Protein AF-A0A842R936-F1 (afdb_monomer_lite)

pLDDT: mean 87.61, std 12.33, range [42.16, 97.38]

Sequence (86 aa):
MAKDLQVKNYKIVMFRKPLTLKHNRFEVEIRAVNQGAALEKALSRIGSKHSIPRQLLKVQSITEIPEEKLKNPILRELALNDEIKL

Foldseek 3Di:
DDDPQFKFKKWWWKFFPPNPDPPGIDIDIDIGSDQVVRVVVVLVVCCVVPVGDPVRIDTPDIDTDDLVPDPDVVSSVLCPDPVNRD

Secondary structure (DSSP, 8-state):
-------EEEEEEEEESSTTSTT-EEEEEEEESSHHHHHHHHHHHHHHHH---GGGEEEEEEEEE-GGG-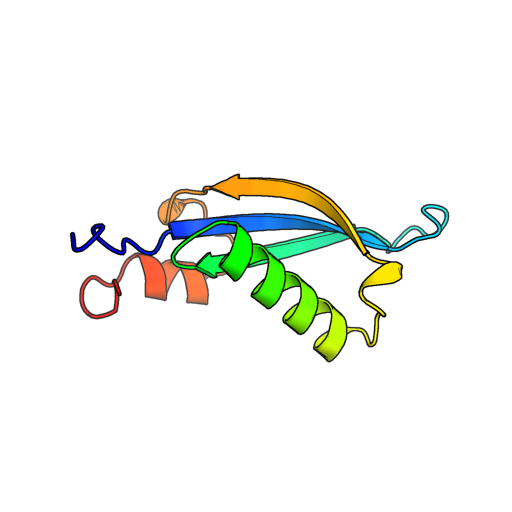SSHHHHHHHH-GGG--

Structure (mmCIF, N/CA/C/O backbone):
data_AF-A0A842R936-F1
#
_entry.id   AF-A0A842R936-F1
#
loop_
_atom_site.group_PDB
_atom_site.id
_atom_site.type_symbol
_atom_site.label_atom_id
_atom_site.label_alt_id
_atom_site.label_comp_id
_atom_site.label_asym_id
_atom_site.label_entity_id
_atom_site.label_seq_id
_atom_site.pdbx_PDB_ins_code
_atom_site.Cartn_x
_atom_site.Cartn_y
_atom_site.Cartn_z
_atom_site.occupancy
_atom_site.B_iso_or_equiv
_atom_site.auth_seq_id
_atom_site.auth_comp_id
_atom_site.auth_asym_id
_atom_site.auth_atom_id
_atom_site.pdbx_PDB_model_num
ATOM 1 N N . MET A 1 1 ? -21.673 -13.651 13.503 1.00 42.16 1 MET A N 1
ATOM 2 C CA . MET A 1 1 ? -20.647 -12.884 14.242 1.00 42.16 1 MET A CA 1
ATOM 3 C C . MET A 1 1 ? -20.192 -11.752 13.338 1.00 42.16 1 MET A C 1
ATOM 5 O O . MET A 1 1 ? -19.398 -11.990 12.437 1.00 42.16 1 MET A O 1
ATOM 9 N N . ALA A 1 2 ? -20.776 -10.563 13.479 1.00 47.62 2 ALA A N 1
ATOM 10 C CA . ALA A 1 2 ? -20.306 -9.397 12.743 1.00 47.62 2 ALA A CA 1
ATOM 11 C C . ALA A 1 2 ? -18.990 -8.962 13.396 1.00 47.62 2 ALA A C 1
ATOM 13 O O . ALA A 1 2 ? -18.996 -8.488 14.524 1.00 47.62 2 ALA A O 1
ATOM 14 N N . LYS A 1 3 ? -17.854 -9.231 12.744 1.00 56.16 3 LYS A N 1
ATOM 15 C CA . LYS A 1 3 ? -16.601 -8.560 13.103 1.00 56.16 3 LYS A CA 1
ATOM 16 C C . LYS A 1 3 ? -16.816 -7.091 12.767 1.00 56.16 3 LYS A C 1
ATOM 18 O O . LYS A 1 3 ? -17.086 -6.813 11.601 1.00 56.16 3 LYS A O 1
ATOM 23 N N . ASP A 1 4 ? -16.714 -6.205 13.752 1.00 61.91 4 ASP A N 1
ATOM 24 C CA . ASP A 1 4 ? -16.646 -4.760 13.541 1.00 61.91 4 ASP A CA 1
ATOM 25 C C . ASP A 1 4 ? -15.665 -4.471 12.400 1.00 61.91 4 ASP A C 1
ATOM 27 O O . ASP A 1 4 ? -14.455 -4.698 12.507 1.00 61.91 4 ASP A O 1
ATOM 31 N N . LEU A 1 5 ? -16.209 -4.094 11.242 1.00 73.06 5 LEU A N 1
ATOM 32 C CA . LEU A 1 5 ? -15.464 -3.994 9.995 1.00 73.06 5 LEU A CA 1
ATOM 33 C C . LEU A 1 5 ? -14.816 -2.609 9.926 1.00 73.06 5 LEU A C 1
ATOM 35 O O . LEU A 1 5 ? -15.192 -1.778 9.113 1.00 73.06 5 LEU A O 1
ATOM 39 N N . GLN A 1 6 ? -13.867 -2.340 10.821 1.00 84.00 6 GLN A N 1
ATOM 40 C CA . GLN A 1 6 ? -13.215 -1.036 10.896 1.00 84.00 6 GLN A CA 1
ATOM 41 C C . GLN A 1 6 ? -12.210 -0.865 9.752 1.00 84.00 6 GLN A C 1
ATOM 43 O O . GLN A 1 6 ? -11.249 -1.632 9.626 1.00 84.00 6 GLN A O 1
ATOM 48 N N . VAL A 1 7 ? -12.392 0.165 8.927 1.00 90.38 7 VAL A N 1
ATOM 49 C CA . VAL A 1 7 ? -11.388 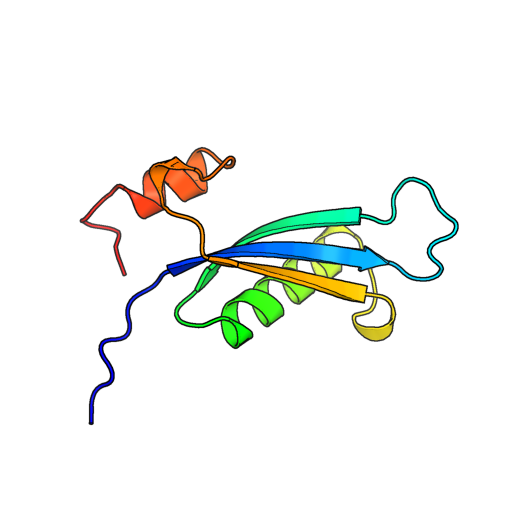0.539 7.929 1.00 90.38 7 VAL A CA 1
ATOM 50 C C . VAL A 1 7 ? -10.190 1.188 8.603 1.00 90.38 7 VAL A C 1
ATOM 52 O O . VAL A 1 7 ? -10.298 2.102 9.416 1.00 90.38 7 VAL A O 1
ATOM 55 N N . LYS A 1 8 ? -9.013 0.722 8.199 1.00 92.56 8 LYS A N 1
ATOM 56 C CA . LYS A 1 8 ? -7.712 1.202 8.652 1.00 92.56 8 LYS A CA 1
ATOM 57 C C . LYS A 1 8 ? -6.926 1.769 7.478 1.00 92.56 8 LYS A C 1
ATOM 59 O O . LYS A 1 8 ? -7.188 1.465 6.306 1.00 92.56 8 LYS A O 1
ATOM 64 N N . ASN A 1 9 ? -5.924 2.575 7.803 1.00 95.12 9 ASN A N 1
ATOM 65 C CA . ASN A 1 9 ? -4.981 3.101 6.829 1.00 95.12 9 ASN A CA 1
ATOM 66 C C . ASN A 1 9 ? -3.708 2.256 6.850 1.00 95.12 9 ASN A C 1
ATOM 68 O O . ASN A 1 9 ? -3.126 2.012 7.905 1.00 95.12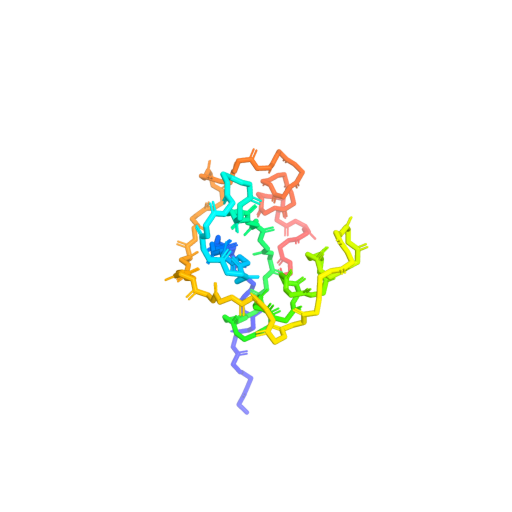 9 ASN A O 1
ATOM 72 N N . TYR A 1 10 ? -3.246 1.841 5.677 1.00 96.38 10 TYR A N 1
ATOM 73 C CA . TYR A 1 10 ? -2.034 1.055 5.518 1.00 96.38 10 TYR A CA 1
ATOM 74 C C . TYR A 1 10 ? -1.064 1.757 4.585 1.00 96.38 10 TYR A C 1
ATOM 76 O O . TYR A 1 10 ? -1.427 2.195 3.494 1.00 96.38 10 TYR A O 1
ATOM 84 N N . LYS A 1 11 ? 0.199 1.787 4.990 1.00 97.06 11 LYS A N 1
ATOM 85 C CA . LYS A 1 11 ? 1.325 2.099 4.126 1.00 97.06 11 LYS A CA 1
ATOM 86 C C . LYS A 1 11 ? 1.986 0.799 3.696 1.00 97.06 11 LYS A C 1
ATOM 88 O O . LYS A 1 11 ? 2.447 0.018 4.527 1.00 97.06 11 LYS A O 1
ATOM 93 N N . ILE A 1 12 ? 2.036 0.583 2.389 1.00 97.25 12 ILE A N 1
ATOM 94 C CA . ILE A 1 12 ? 2.625 -0.602 1.776 1.00 97.25 12 ILE A CA 1
ATOM 95 C C . ILE A 1 12 ? 3.847 -0.163 0.987 1.00 97.25 12 ILE A C 1
ATOM 97 O O . ILE A 1 12 ? 3.769 0.719 0.128 1.00 97.25 12 ILE A O 1
ATOM 101 N N . VAL A 1 13 ? 4.980 -0.790 1.286 1.00 95.75 13 VAL A N 1
ATOM 102 C CA . VAL A 1 13 ? 6.225 -0.575 0.559 1.00 95.75 13 VAL A CA 1
ATOM 103 C C . VAL A 1 13 ? 6.556 -1.833 -0.225 1.00 95.75 13 VAL A C 1
ATOM 105 O O . VAL A 1 13 ? 6.568 -2.931 0.332 1.00 95.75 13 VAL A O 1
ATOM 108 N N . MET A 1 14 ? 6.814 -1.684 -1.522 1.00 94.31 14 MET A N 1
ATOM 109 C CA . MET A 1 14 ? 7.128 -2.796 -2.420 1.00 94.31 14 MET A CA 1
ATOM 110 C C . MET A 1 14 ? 8.351 -2.489 -3.275 1.00 94.31 14 MET A C 1
ATOM 112 O O . MET A 1 14 ? 8.636 -1.326 -3.561 1.00 94.31 14 MET A O 1
ATOM 116 N N . PHE A 1 15 ? 9.031 -3.538 -3.733 1.00 92.75 15 PHE A N 1
ATOM 117 C CA . PHE A 1 15 ? 10.092 -3.435 -4.725 1.00 92.75 15 PHE A CA 1
ATOM 118 C C . PHE A 1 15 ? 9.788 -4.223 -5.991 1.00 92.75 15 PHE A C 1
ATOM 120 O O . PHE A 1 15 ? 9.260 -5.332 -5.920 1.00 92.75 15 PHE A O 1
ATOM 127 N N . ARG A 1 16 ? 10.186 -3.686 -7.144 1.00 90.38 16 ARG A N 1
ATOM 128 C CA . ARG A 1 16 ? 10.231 -4.420 -8.411 1.00 90.38 16 ARG A CA 1
ATOM 129 C C . ARG A 1 16 ? 11.541 -5.205 -8.544 1.00 90.38 16 ARG A C 1
ATOM 131 O O . ARG A 1 16 ? 12.617 -4.693 -8.246 1.00 90.38 16 ARG A O 1
ATOM 138 N N . LYS A 1 17 ? 11.453 -6.443 -9.034 1.00 85.00 17 LYS A N 1
ATOM 139 C CA . LYS A 1 17 ? 12.600 -7.256 -9.459 1.00 85.00 17 LYS A CA 1
ATOM 140 C C . LYS A 1 17 ? 13.022 -6.949 -10.912 1.00 85.00 17 LYS A C 1
ATOM 142 O O . LYS A 1 17 ? 12.143 -6.685 -11.737 1.00 85.00 17 LYS A O 1
ATOM 147 N N . PRO A 1 18 ? 14.322 -7.086 -11.249 1.00 78.88 18 PRO A N 1
ATOM 148 C CA . PRO A 1 18 ? 15.458 -7.283 -10.336 1.00 78.88 18 PRO A CA 1
ATOM 149 C C . PRO A 1 18 ? 15.775 -5.992 -9.566 1.00 78.88 18 PRO A C 1
ATOM 151 O O . PRO A 1 18 ? 15.578 -4.905 -10.097 1.00 78.88 18 PRO A O 1
ATOM 154 N N . LEU A 1 19 ? 16.282 -6.099 -8.329 1.00 68.06 19 LEU A N 1
ATOM 155 C CA . LEU A 1 19 ? 16.533 -4.956 -7.426 1.00 68.06 19 LEU A CA 1
ATOM 156 C C . LEU A 1 19 ? 17.646 -3.995 -7.912 1.00 68.06 19 LEU A C 1
ATOM 158 O O . LEU A 1 19 ? 17.988 -3.051 -7.211 1.00 68.06 19 LEU A O 1
ATOM 162 N N . THR A 1 20 ? 18.197 -4.207 -9.105 1.00 67.12 20 THR A N 1
ATOM 163 C CA . THR A 1 20 ? 19.360 -3.504 -9.662 1.00 67.12 20 THR A CA 1
ATOM 164 C C . THR A 1 20 ? 19.066 -2.094 -10.192 1.00 67.12 20 THR A C 1
ATOM 166 O O . THR A 1 20 ? 19.996 -1.318 -10.391 1.00 67.12 20 THR A O 1
ATOM 169 N N . LEU A 1 21 ? 17.799 -1.726 -10.410 1.00 61.44 21 LEU A N 1
ATOM 170 C CA . LEU A 1 21 ? 17.408 -0.399 -10.904 1.00 61.44 21 LEU A CA 1
ATOM 171 C C . LEU A 1 21 ? 17.103 0.571 -9.748 1.00 61.44 21 LEU A C 1
ATOM 173 O O . LEU A 1 21 ? 16.371 0.241 -8.813 1.00 61.44 21 LEU A O 1
ATOM 177 N N . LYS A 1 22 ? 17.596 1.817 -9.855 1.00 62.50 22 LYS A N 1
ATOM 178 C CA . LYS A 1 22 ? 17.376 2.906 -8.875 1.00 62.50 22 LYS A CA 1
ATOM 179 C C . LYS A 1 22 ? 15.893 3.196 -8.573 1.00 62.50 22 LYS A C 1
ATOM 181 O O . LYS A 1 22 ? 15.584 3.674 -7.487 1.00 62.50 22 LYS A O 1
ATOM 186 N N . HIS A 1 23 ? 14.973 2.893 -9.493 1.00 67.06 23 HIS A N 1
ATOM 187 C CA . HIS A 1 23 ? 13.544 3.244 -9.402 1.00 67.06 23 HIS A CA 1
ATOM 188 C C . HIS A 1 23 ? 12.627 2.053 -9.095 1.00 67.06 23 HIS A C 1
ATOM 190 O O . HIS A 1 23 ? 11.516 1.956 -9.611 1.00 67.06 23 HIS A O 1
ATOM 196 N N . ASN A 1 24 ? 13.086 1.127 -8.254 1.00 85.81 24 ASN A N 1
ATOM 197 C CA . ASN A 1 24 ? 12.328 -0.083 -7.952 1.00 85.81 24 ASN A CA 1
ATOM 198 C C . ASN A 1 24 ? 11.418 0.018 -6.731 1.00 85.81 24 ASN A C 1
ATOM 200 O O . ASN A 1 24 ? 10.669 -0.924 -6.508 1.00 85.81 24 ASN A O 1
ATOM 204 N N . ARG A 1 25 ? 11.474 1.091 -5.934 1.00 92.12 25 ARG A N 1
ATOM 205 C CA . ARG A 1 25 ? 10.688 1.215 -4.697 1.00 92.12 25 ARG A CA 1
ATOM 206 C C . ARG A 1 25 ? 9.357 1.918 -4.945 1.00 92.12 25 ARG A C 1
ATOM 208 O O . ARG A 1 25 ? 9.334 3.039 -5.439 1.00 92.12 25 ARG A O 1
ATOM 215 N N . PHE A 1 26 ? 8.274 1.294 -4.503 1.00 93.44 26 PHE A N 1
ATOM 216 C CA . PHE A 1 26 ? 6.931 1.861 -4.488 1.00 93.44 26 PHE A CA 1
ATOM 217 C C . PHE A 1 26 ? 6.481 2.030 -3.044 1.00 93.44 26 PHE A C 1
ATOM 219 O O . PHE A 1 26 ? 6.603 1.106 -2.244 1.00 93.44 26 PHE A O 1
ATOM 226 N N . GLU A 1 27 ? 5.961 3.207 -2.717 1.00 94.94 27 GLU A N 1
ATOM 227 C CA . GLU A 1 27 ? 5.309 3.504 -1.445 1.00 94.94 27 GLU A CA 1
ATOM 228 C C . GLU A 1 27 ? 3.870 3.903 -1.758 1.00 94.94 27 GLU A C 1
ATOM 230 O O . GLU A 1 27 ? 3.636 4.841 -2.523 1.00 94.94 27 GLU A O 1
ATOM 235 N N . VAL A 1 28 ? 2.906 3.159 -1.219 1.00 94.94 28 VAL A N 1
ATOM 236 C CA . VAL A 1 28 ? 1.485 3.384 -1.480 1.00 94.94 28 VAL A CA 1
ATOM 237 C C . VAL A 1 28 ? 0.727 3.400 -0.164 1.00 94.94 28 VAL A C 1
ATOM 239 O O . VAL A 1 28 ? 0.831 2.473 0.635 1.00 94.94 28 VAL A O 1
ATOM 242 N N . GLU A 1 29 ? -0.057 4.452 0.038 1.00 96.50 29 GLU A N 1
ATOM 243 C CA . GLU A 1 29 ? -1.021 4.557 1.130 1.00 96.50 29 GLU A CA 1
ATOM 244 C C . GLU A 1 29 ? -2.396 4.096 0.626 1.00 96.50 29 GLU A C 1
ATOM 246 O O . GLU A 1 29 ? -2.842 4.505 -0.454 1.00 96.50 29 GLU A O 1
ATOM 251 N N . ILE A 1 30 ? -3.035 3.193 1.372 1.00 95.56 30 ILE A N 1
ATOM 252 C CA . ILE A 1 30 ? -4.299 2.539 1.022 1.00 95.56 30 ILE A CA 1
ATOM 253 C C . ILE A 1 30 ? -5.202 2.469 2.257 1.00 95.56 30 ILE A C 1
ATOM 255 O O . ILE A 1 30 ? -4.762 2.053 3.325 1.00 95.56 30 ILE A O 1
ATOM 259 N N . ARG A 1 31 ? -6.491 2.773 2.076 1.00 93.12 31 ARG A N 1
ATOM 260 C CA . ARG A 1 31 ? -7.553 2.450 3.040 1.00 93.12 31 ARG A CA 1
ATOM 261 C C . ARG A 1 31 ? -8.186 1.094 2.751 1.00 93.12 31 ARG A C 1
ATOM 263 O O . ARG A 1 31 ? -8.605 0.815 1.616 1.00 93.12 31 ARG A O 1
ATOM 270 N N . ALA A 1 32 ? -8.259 0.245 3.771 1.00 93.81 32 ALA A N 1
ATOM 271 C CA . ALA A 1 32 ? -8.854 -1.082 3.666 1.00 93.81 32 ALA A CA 1
ATOM 272 C C . ALA A 1 32 ? -9.304 -1.628 5.026 1.00 93.81 32 ALA A C 1
ATOM 274 O O . ALA A 1 32 ? -8.816 -1.214 6.070 1.00 93.81 32 ALA A O 1
ATOM 275 N N . VAL A 1 33 ? -10.195 -2.618 4.986 1.00 92.62 33 VAL A N 1
ATOM 276 C CA . VAL A 1 33 ? -10.710 -3.328 6.170 1.00 92.62 33 VAL A CA 1
ATOM 277 C C . VAL A 1 33 ? -9.692 -4.289 6.793 1.00 92.62 33 VAL A C 1
ATOM 279 O O . VAL A 1 33 ? -9.811 -4.675 7.949 1.00 92.62 33 VAL A O 1
ATOM 282 N N . ASN A 1 34 ? -8.698 -4.732 6.020 1.00 93.50 34 ASN A N 1
ATOM 283 C CA . ASN A 1 34 ? -7.631 -5.609 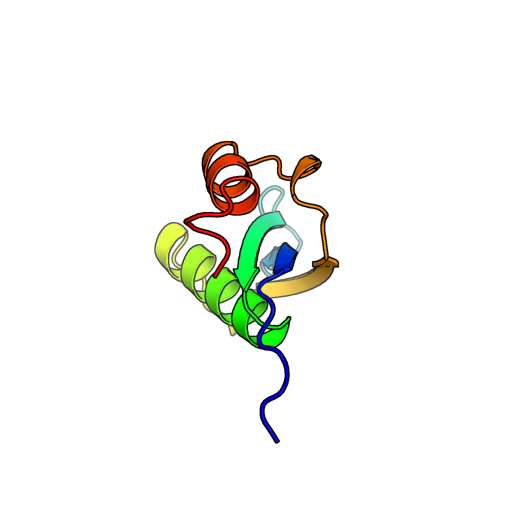6.485 1.00 93.50 34 ASN A CA 1
ATOM 284 C C . ASN A 1 34 ? -6.392 -5.492 5.583 1.00 93.50 34 ASN A C 1
ATOM 286 O O . ASN A 1 34 ? -6.443 -4.921 4.488 1.00 93.50 34 ASN A O 1
ATOM 290 N N . GLN A 1 35 ? -5.280 -6.078 6.033 1.00 94.75 35 GLN A N 1
ATOM 291 C CA . GLN A 1 35 ? -4.002 -6.054 5.315 1.00 94.75 35 GLN A CA 1
ATOM 292 C C . GLN A 1 35 ? -4.061 -6.734 3.936 1.00 94.75 35 GLN A C 1
ATOM 294 O O . GLN A 1 35 ? -3.423 -6.255 3.002 1.00 94.75 35 GLN A O 1
ATOM 299 N N . GLY A 1 36 ? -4.834 -7.815 3.780 1.00 95.44 36 GLY A N 1
ATOM 300 C CA . GLY A 1 36 ? -4.960 -8.532 2.504 1.00 95.44 36 GLY A CA 1
ATOM 301 C C . GLY A 1 36 ? -5.637 -7.683 1.427 1.00 95.44 36 GLY A C 1
ATOM 302 O O . GLY A 1 36 ? -5.108 -7.515 0.332 1.00 95.44 36 GLY A O 1
ATOM 303 N N . ALA A 1 37 ? -6.760 -7.051 1.770 1.00 95.69 37 ALA A N 1
ATOM 304 C CA . ALA A 1 37 ? -7.454 -6.114 0.894 1.00 95.69 37 ALA A CA 1
ATOM 305 C C . ALA A 1 37 ? -6.592 -4.880 0.581 1.00 95.69 37 ALA A C 1
ATOM 307 O O . ALA A 1 37 ? -6.617 -4.375 -0.544 1.00 95.69 37 ALA A O 1
ATOM 308 N N . ALA A 1 38 ? -5.802 -4.402 1.551 1.00 96.12 38 ALA A N 1
ATOM 309 C CA . ALA A 1 38 ? -4.854 -3.316 1.322 1.00 96.12 38 ALA A CA 1
ATOM 310 C C . ALA A 1 38 ? -3.792 -3.706 0.283 1.00 96.12 38 ALA A C 1
ATOM 312 O O . ALA A 1 38 ? -3.520 -2.941 -0.646 1.00 96.12 38 ALA A O 1
ATOM 313 N N . LEU A 1 39 ? -3.227 -4.910 0.419 1.00 96.88 39 LEU A N 1
ATOM 314 C CA . LEU A 1 39 ? -2.226 -5.452 -0.493 1.00 96.88 39 LEU A CA 1
ATOM 315 C C . LEU A 1 39 ? -2.772 -5.611 -1.914 1.00 96.88 39 LEU A C 1
ATOM 317 O O . LEU A 1 39 ? -2.131 -5.155 -2.859 1.00 96.88 39 LEU A O 1
ATOM 321 N N . GLU A 1 40 ? -3.966 -6.182 -2.073 1.00 97.38 40 GLU A N 1
ATOM 322 C CA . GLU A 1 40 ? -4.596 -6.341 -3.390 1.00 97.38 40 GLU A CA 1
ATOM 323 C C . GLU A 1 40 ? -4.825 -4.995 -4.088 1.00 97.38 40 GLU A C 1
ATOM 325 O O . GLU A 1 40 ? -4.481 -4.824 -5.263 1.00 97.38 40 GLU A O 1
ATOM 330 N N . LYS A 1 41 ? -5.322 -3.989 -3.354 1.00 96.56 41 LYS A N 1
ATOM 331 C CA . LYS A 1 41 ? -5.472 -2.627 -3.889 1.00 96.56 41 LYS A CA 1
ATOM 332 C C . LYS A 1 41 ? -4.124 -2.013 -4.275 1.00 96.56 41 LYS A C 1
ATOM 334 O O . LYS A 1 41 ? -4.033 -1.373 -5.323 1.00 96.56 41 LYS A O 1
ATOM 339 N N . ALA A 1 42 ? -3.077 -2.206 -3.470 1.00 96.38 42 ALA A N 1
ATOM 340 C CA . ALA A 1 42 ? -1.739 -1.708 -3.787 1.00 96.38 42 ALA A CA 1
ATOM 341 C C . ALA A 1 42 ? -1.166 -2.365 -5.053 1.00 96.38 42 ALA A C 1
ATOM 343 O O . ALA A 1 42 ? -0.686 -1.658 -5.940 1.00 96.38 42 ALA A O 1
ATOM 344 N N . LEU A 1 43 ? -1.276 -3.691 -5.176 1.00 96.00 43 LEU A N 1
ATOM 345 C CA . LEU A 1 43 ? -0.851 -4.441 -6.360 1.00 96.00 43 LEU A CA 1
ATOM 346 C C . LEU A 1 43 ? -1.591 -3.973 -7.617 1.00 96.00 43 LEU A C 1
ATOM 348 O O . LEU A 1 43 ? -0.956 -3.725 -8.641 1.00 96.00 43 LEU A O 1
ATOM 352 N N . SER A 1 44 ? -2.914 -3.805 -7.531 1.00 96.31 44 SER A N 1
ATOM 353 C CA . SER A 1 44 ? -3.732 -3.309 -8.642 1.00 96.31 44 SER A CA 1
ATOM 354 C C . SER A 1 44 ? -3.330 -1.888 -9.052 1.00 96.31 44 SER A C 1
ATOM 356 O O . SER A 1 44 ? -3.102 -1.620 -10.232 1.00 96.31 44 SER A O 1
ATOM 358 N N . ARG A 1 45 ? -3.129 -0.987 -8.080 1.00 95.19 45 ARG A N 1
ATOM 359 C CA . ARG A 1 45 ? -2.710 0.400 -8.333 1.00 95.19 45 ARG A CA 1
ATOM 360 C C . ARG A 1 45 ? -1.338 0.486 -9.000 1.00 95.19 45 ARG A C 1
ATOM 362 O O . ARG A 1 45 ? -1.177 1.248 -9.951 1.00 95.19 45 ARG A O 1
ATOM 369 N N . ILE A 1 46 ? -0.357 -0.280 -8.518 1.00 94.19 46 ILE A N 1
ATOM 370 C CA . ILE A 1 46 ? 0.989 -0.309 -9.111 1.00 94.19 46 ILE A CA 1
ATOM 371 C C . ILE A 1 46 ? 0.931 -0.922 -10.514 1.00 94.19 46 ILE A C 1
ATOM 373 O O . ILE A 1 46 ? 1.505 -0.361 -11.446 1.00 94.19 46 ILE A O 1
ATOM 377 N N . GLY A 1 47 ? 0.204 -2.031 -10.679 1.00 92.94 47 GLY A N 1
ATOM 378 C CA . GLY A 1 47 ? 0.018 -2.693 -11.968 1.00 92.94 47 GLY A CA 1
ATOM 379 C C . GLY A 1 47 ? -0.630 -1.779 -13.008 1.00 92.94 47 GLY A C 1
ATOM 380 O O . GLY A 1 47 ? -0.101 -1.650 -14.104 1.00 92.94 47 GLY A O 1
ATOM 381 N N . SER A 1 48 ? -1.711 -1.081 -12.652 1.00 93.69 48 SER A N 1
ATOM 382 C CA . SER A 1 48 ? -2.416 -0.157 -13.551 1.00 93.69 48 SER A CA 1
ATOM 383 C C . SER A 1 48 ? -1.566 1.060 -13.921 1.00 93.69 48 SER A C 1
ATOM 385 O O . SER A 1 48 ? -1.471 1.413 -15.092 1.00 93.69 48 SER A O 1
ATOM 387 N N . LYS A 1 49 ? -0.902 1.686 -12.941 1.00 93.31 49 LYS A N 1
ATOM 388 C CA . LYS A 1 49 ? -0.143 2.922 -13.175 1.00 93.31 49 LYS A CA 1
ATOM 389 C C . LYS A 1 49 ? 1.201 2.691 -13.873 1.00 93.31 49 LYS A C 1
ATOM 391 O O . LYS A 1 49 ? 1.672 3.568 -14.588 1.00 93.31 49 LYS A O 1
ATOM 396 N N . HIS A 1 50 ? 1.839 1.546 -13.637 1.00 91.00 50 HIS A N 1
ATOM 397 C CA . HIS A 1 50 ? 3.211 1.287 -14.084 1.00 91.00 50 HIS A CA 1
ATOM 398 C C . HIS A 1 50 ? 3.346 0.073 -15.013 1.00 91.00 50 HIS A C 1
ATOM 400 O O . HIS A 1 50 ? 4.459 -0.226 -15.442 1.00 91.00 50 HIS A O 1
ATOM 406 N N . SER A 1 51 ? 2.249 -0.626 -15.327 1.00 91.31 51 SER A N 1
ATOM 407 C CA . SER A 1 51 ? 2.233 -1.841 -16.162 1.00 91.31 51 SER A CA 1
ATOM 408 C C . SER A 1 51 ? 3.184 -2.937 -15.662 1.00 91.31 51 SER A C 1
ATOM 410 O O . SER A 1 51 ? 3.862 -3.605 -16.441 1.00 91.31 51 SER A O 1
ATOM 412 N N . ILE A 1 52 ? 3.270 -3.116 -14.337 1.00 90.25 52 ILE A N 1
ATOM 413 C CA . ILE A 1 52 ? 4.177 -4.090 -13.712 1.00 90.25 52 ILE A CA 1
ATOM 414 C C . ILE A 1 52 ? 3.416 -5.378 -13.361 1.00 90.25 52 ILE A C 1
ATOM 416 O O . ILE A 1 52 ? 2.451 -5.322 -12.594 1.00 90.25 52 ILE A O 1
ATOM 420 N N . PRO A 1 53 ? 3.873 -6.554 -13.833 1.00 91.81 53 PRO A N 1
ATOM 421 C CA . PRO A 1 53 ? 3.321 -7.840 -13.419 1.00 91.81 53 PRO A CA 1
ATOM 422 C C . PRO A 1 53 ? 3.469 -8.082 -11.913 1.00 91.81 53 PRO A C 1
ATOM 424 O O . PRO A 1 53 ? 4.539 -7.866 -11.339 1.00 91.81 53 PRO A O 1
ATOM 427 N N . ARG A 1 54 ? 2.426 -8.640 -11.281 1.00 92.44 54 ARG A N 1
ATOM 428 C CA . ARG A 1 54 ? 2.413 -8.964 -9.839 1.00 92.44 54 ARG A CA 1
ATOM 429 C C . ARG A 1 54 ? 3.611 -9.814 -9.406 1.00 92.44 54 ARG A C 1
ATOM 431 O O . ARG A 1 54 ? 4.179 -9.577 -8.348 1.00 92.44 54 ARG A O 1
ATOM 438 N N . GLN A 1 55 ? 4.035 -10.759 -10.248 1.00 91.88 55 GLN A N 1
ATOM 439 C CA . GLN A 1 55 ? 5.162 -11.664 -9.985 1.00 91.88 55 GLN A CA 1
ATOM 440 C C . GLN A 1 55 ? 6.503 -10.934 -9.788 1.00 91.88 55 GLN A C 1
ATOM 442 O O . GLN A 1 55 ? 7.400 -11.455 -9.120 1.00 91.88 55 GLN A O 1
ATOM 447 N N . LEU A 1 56 ? 6.643 -9.727 -10.347 1.00 91.69 56 LEU A N 1
ATOM 448 C CA . LEU A 1 56 ? 7.845 -8.908 -10.203 1.00 91.69 56 LEU A CA 1
ATOM 449 C C . LEU A 1 56 ? 7.812 -8.007 -8.968 1.00 91.69 56 LEU A C 1
ATOM 451 O O . LEU A 1 56 ? 8.855 -7.457 -8.620 1.00 91.69 56 LEU A O 1
ATOM 455 N N . LEU A 1 57 ? 6.668 -7.854 -8.300 1.00 92.75 57 LEU A N 1
ATOM 456 C CA . LEU A 1 57 ? 6.543 -7.040 -7.095 1.00 92.75 57 LEU A CA 1
ATOM 457 C C . LEU A 1 57 ? 6.791 -7.892 -5.845 1.00 92.75 57 LEU A C 1
ATOM 459 O O . LEU A 1 57 ? 6.251 -8.986 -5.682 1.00 92.75 57 LEU A O 1
ATOM 463 N N . LYS A 1 58 ? 7.611 -7.379 -4.931 1.00 92.69 58 LYS A N 1
ATOM 464 C CA . LYS A 1 58 ? 7.865 -7.971 -3.616 1.00 92.69 58 LYS A CA 1
ATOM 465 C C . LYS A 1 58 ? 7.499 -6.986 -2.524 1.00 92.69 58 LYS A C 1
ATOM 467 O O . LYS A 1 58 ? 7.962 -5.852 -2.538 1.00 92.69 58 LYS A O 1
ATOM 472 N N . VAL A 1 59 ? 6.671 -7.432 -1.586 1.00 94.62 59 VAL A N 1
ATOM 473 C CA . VAL A 1 59 ? 6.310 -6.660 -0.395 1.00 94.62 59 VAL A CA 1
ATOM 474 C C . VAL A 1 59 ? 7.542 -6.545 0.497 1.00 94.62 59 VAL A C 1
ATOM 476 O O . VAL A 1 59 ? 8.130 -7.559 0.861 1.00 94.62 59 VAL A O 1
ATOM 479 N N . GLN A 1 60 ? 7.930 -5.316 0.832 1.00 94.56 60 GLN A N 1
ATOM 480 C CA . GLN A 1 60 ? 8.910 -5.038 1.880 1.00 94.56 60 GLN A CA 1
ATOM 481 C C . GLN A 1 60 ? 8.219 -4.944 3.238 1.00 94.56 60 GLN A C 1
ATOM 483 O O . GLN A 1 60 ? 8.668 -5.554 4.201 1.00 94.56 60 GLN A O 1
ATOM 488 N N . SER A 1 61 ? 7.150 -4.153 3.322 1.00 96.06 61 SER A N 1
ATOM 489 C CA . SER A 1 61 ? 6.424 -3.941 4.570 1.00 96.06 61 S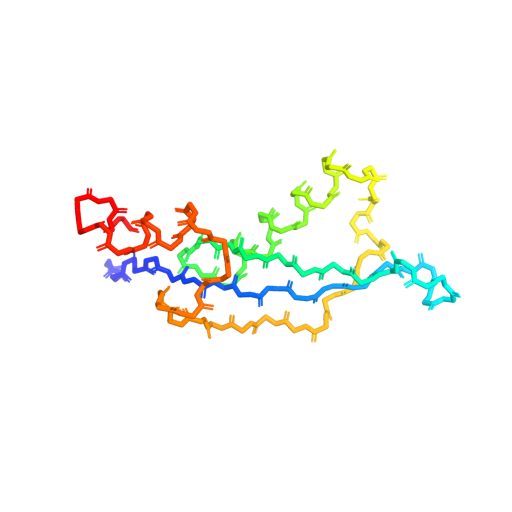ER A CA 1
ATOM 490 C C . SER A 1 61 ? 4.978 -3.533 4.320 1.00 96.06 61 SER A C 1
ATOM 492 O O . SER A 1 61 ? 4.647 -2.926 3.297 1.00 96.06 61 SER A O 1
ATOM 494 N N . ILE A 1 62 ? 4.129 -3.867 5.289 1.00 96.88 62 ILE A N 1
ATOM 495 C CA . ILE A 1 62 ? 2.745 -3.412 5.401 1.00 96.88 62 ILE A CA 1
ATOM 496 C C . ILE A 1 62 ? 2.601 -2.877 6.821 1.00 96.88 62 ILE A C 1
ATOM 498 O O . ILE A 1 62 ? 2.764 -3.626 7.782 1.00 96.88 62 ILE A O 1
ATOM 502 N N . THR A 1 63 ? 2.345 -1.581 6.960 1.00 96.62 63 THR A N 1
ATOM 503 C CA . THR A 1 63 ? 2.290 -0.914 8.265 1.00 96.62 63 THR A CA 1
ATOM 504 C C . THR A 1 63 ? 0.982 -0.157 8.393 1.00 96.62 63 THR A C 1
ATOM 506 O O . THR A 1 63 ? 0.634 0.619 7.505 1.00 96.62 63 THR A O 1
ATOM 509 N N . GLU A 1 64 ? 0.258 -0.385 9.485 1.00 95.81 64 GLU A N 1
ATOM 510 C CA . GLU A 1 64 ? -0.904 0.429 9.833 1.00 95.81 64 GLU A CA 1
ATOM 511 C C . GLU A 1 64 ? -0.429 1.820 10.265 1.00 95.81 64 GLU A C 1
ATOM 513 O O . GLU A 1 64 ? 0.525 1.947 11.034 1.00 95.81 64 GLU A O 1
ATOM 518 N N . ILE A 1 65 ? -1.056 2.862 9.730 1.00 95.44 65 ILE A N 1
ATOM 519 C CA . ILE A 1 65 ? -0.706 4.254 10.011 1.00 95.44 65 ILE A CA 1
ATOM 520 C C . ILE A 1 65 ? -1.929 5.000 10.554 1.00 95.44 65 ILE A C 1
ATOM 522 O O . ILE A 1 65 ? -3.037 4.788 10.065 1.00 95.44 65 ILE A O 1
ATOM 526 N N . PRO A 1 66 ? -1.762 5.878 11.556 1.00 93.19 66 PRO A N 1
ATOM 527 C CA . PRO A 1 66 ? -2.852 6.733 12.002 1.00 93.19 66 PRO A CA 1
ATOM 528 C C . PRO A 1 66 ? -3.188 7.762 10.918 1.00 93.19 66 PRO A C 1
ATOM 530 O O . PRO A 1 66 ? -2.331 8.145 10.116 1.00 93.19 66 PRO A O 1
ATOM 533 N N . GLU A 1 67 ? -4.437 8.218 10.914 1.00 90.75 67 GLU A N 1
ATOM 534 C CA . GLU A 1 67 ? -4.977 9.176 9.941 1.00 90.75 67 GLU A CA 1
ATOM 535 C C . GLU A 1 67 ? -4.154 10.469 9.837 1.00 90.75 67 GLU A C 1
ATOM 537 O O . GLU A 1 67 ? -3.849 10.923 8.737 1.00 90.75 67 GLU A O 1
ATOM 542 N N . GLU A 1 68 ? -3.664 10.987 10.962 1.00 89.50 68 GLU A N 1
ATOM 543 C CA . GLU A 1 68 ? -2.846 12.205 11.042 1.00 89.50 68 GLU A CA 1
ATOM 544 C C . GLU A 1 68 ? -1.500 12.095 10.305 1.00 89.50 68 GLU A C 1
ATOM 546 O O . GLU A 1 68 ? -0.941 13.099 9.860 1.00 89.50 68 GLU A O 1
ATOM 551 N N . LYS A 1 69 ? -0.964 10.872 10.166 1.00 92.19 69 LYS A N 1
ATOM 552 C CA . LYS A 1 69 ? 0.352 10.605 9.555 1.00 92.19 69 LYS A CA 1
ATOM 553 C C . LYS A 1 69 ? 0.276 10.245 8.071 1.00 92.19 69 LYS A C 1
ATOM 555 O O . LYS A 1 69 ? 1.316 9.956 7.474 1.00 92.19 69 LYS A 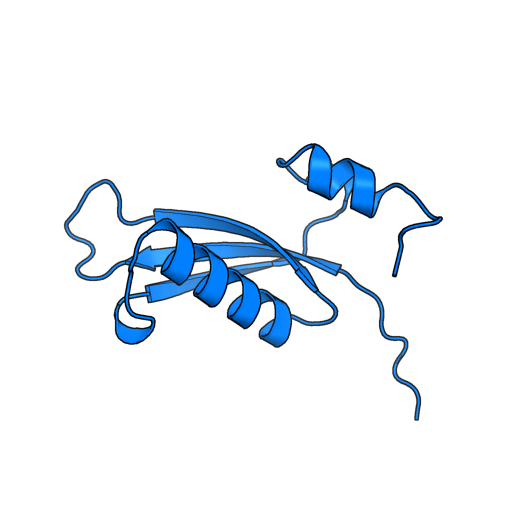O 1
ATOM 560 N N . LEU A 1 70 ? -0.916 10.249 7.473 1.00 92.94 70 LEU A N 1
ATOM 561 C CA . LEU A 1 70 ? -1.082 10.060 6.033 1.00 92.94 70 LEU A CA 1
ATOM 562 C C . LEU A 1 70 ? -0.408 11.200 5.267 1.00 92.94 70 LEU A C 1
ATOM 564 O O . LEU A 1 70 ? -0.692 12.378 5.497 1.00 92.94 70 LEU A O 1
ATOM 568 N N . LYS A 1 71 ? 0.474 10.851 4.327 1.00 93.56 71 LYS A N 1
ATOM 569 C CA . LYS A 1 71 ? 1.133 11.838 3.464 1.00 93.56 71 LYS A CA 1
ATOM 570 C C . LYS A 1 71 ? 0.213 12.322 2.356 1.00 93.56 71 LYS A C 1
ATOM 572 O O . LYS A 1 71 ? 0.355 13.453 1.900 1.00 93.56 71 LYS A O 1
ATOM 577 N N . ASN A 1 72 ? -0.694 11.473 1.882 1.00 91.25 72 ASN A N 1
ATOM 578 C CA . ASN A 1 72 ? -1.650 11.856 0.858 1.00 91.25 72 ASN A CA 1
ATOM 579 C C . ASN A 1 72 ? -2.765 12.727 1.473 1.00 91.25 72 ASN A C 1
ATOM 581 O O . ASN A 1 72 ? -3.547 12.211 2.275 1.00 91.25 72 ASN A O 1
ATOM 585 N N . PRO A 1 73 ? -2.891 14.010 1.075 1.00 90.88 73 PRO A N 1
ATOM 586 C CA . PRO A 1 73 ? -3.867 14.921 1.669 1.00 90.88 73 PRO A CA 1
ATOM 587 C C . PRO A 1 73 ? -5.312 14.464 1.443 1.00 90.88 73 PRO A C 1
ATOM 589 O O . PRO A 1 73 ? -6.121 14.595 2.352 1.00 90.88 73 PRO A O 1
ATOM 592 N N . ILE A 1 74 ? -5.610 13.848 0.293 1.00 90.62 74 ILE A N 1
ATOM 593 C CA . ILE A 1 74 ? -6.950 13.341 -0.038 1.00 90.62 74 ILE A CA 1
ATOM 594 C C . ILE A 1 74 ? -7.301 12.155 0.865 1.00 90.62 74 ILE A C 1
ATOM 596 O O . ILE A 1 74 ? -8.387 12.094 1.428 1.00 90.62 74 ILE A O 1
ATOM 600 N N . LEU A 1 75 ? -6.376 11.203 1.041 1.00 90.50 75 LEU A N 1
ATOM 601 C CA . LEU A 1 75 ? -6.622 10.068 1.938 1.00 90.50 75 LEU A CA 1
ATOM 602 C C . LEU A 1 75 ? -6.762 10.517 3.390 1.00 90.50 75 LEU A C 1
ATOM 604 O O . LEU A 1 75 ? -7.565 9.938 4.115 1.00 90.50 75 LEU A O 1
ATOM 608 N N . ARG A 1 76 ? -5.991 11.530 3.798 1.00 91.56 76 ARG A N 1
ATOM 609 C CA . ARG A 1 76 ? -6.065 12.113 5.136 1.00 91.56 76 ARG A CA 1
ATOM 610 C C . ARG A 1 76 ? -7.418 12.768 5.386 1.00 91.56 76 ARG A C 1
ATOM 612 O O . ARG A 1 76 ? -8.027 12.495 6.409 1.00 91.56 76 ARG A O 1
ATOM 619 N N . GLU A 1 77 ? -7.896 13.581 4.449 1.00 89.94 77 GLU A N 1
ATOM 620 C CA . GLU A 1 77 ? -9.217 14.210 4.530 1.00 89.94 77 GLU A CA 1
ATOM 621 C C . GLU A 1 77 ? -10.328 13.160 4.623 1.00 89.94 77 GLU A C 1
ATOM 623 O O . GLU A 1 77 ? -11.156 13.211 5.527 1.00 89.94 77 GLU A O 1
ATOM 628 N N . LEU A 1 78 ? -10.282 12.142 3.758 1.00 88.81 78 LEU A N 1
ATOM 629 C CA . LEU A 1 78 ? -11.242 11.040 3.791 1.00 88.81 78 LEU A CA 1
ATOM 630 C C . LEU A 1 78 ? -11.200 10.273 5.115 1.00 88.81 78 LEU A C 1
ATOM 632 O O . LEU A 1 78 ? -12.229 9.771 5.556 1.00 88.81 78 LEU A O 1
ATOM 636 N N . ALA A 1 79 ? -10.011 10.084 5.694 1.00 87.81 79 ALA A N 1
ATOM 637 C CA . ALA A 1 79 ? -9.842 9.366 6.954 1.00 87.81 79 ALA A CA 1
ATOM 638 C C . ALA A 1 79 ? -10.370 10.168 8.146 1.00 87.81 79 ALA A C 1
ATOM 640 O O . ALA A 1 79 ? -10.994 9.577 9.013 1.00 87.81 79 ALA A O 1
ATOM 641 N N . LEU A 1 80 ? -10.161 11.487 8.163 1.00 87.56 80 LEU A N 1
ATOM 642 C CA . LEU A 1 80 ? -10.595 12.363 9.253 1.00 87.56 80 LEU A CA 1
ATOM 643 C C . LEU A 1 80 ? -12.095 12.667 9.223 1.00 87.56 80 LEU A C 1
ATOM 645 O O . LEU A 1 80 ? -12.680 12.890 10.277 1.00 87.56 80 LEU A O 1
ATOM 649 N N . ASN A 1 81 ? -12.716 12.692 8.043 1.00 85.69 81 ASN A N 1
ATOM 650 C CA . ASN A 1 81 ? -14.133 13.013 7.920 1.00 85.69 81 ASN A CA 1
ATOM 651 C C . ASN A 1 81 ? -15.010 11.851 8.426 1.00 85.69 81 ASN A C 1
ATOM 653 O O . ASN A 1 81 ? -15.111 10.814 7.768 1.00 85.69 81 ASN A O 1
ATOM 657 N N . ASP A 1 82 ? -15.655 12.039 9.581 1.00 74.00 82 ASP A N 1
ATOM 658 C CA . ASP A 1 82 ? -16.490 11.028 10.242 1.00 74.00 82 ASP A CA 1
ATOM 659 C C . ASP A 1 82 ? -17.712 10.600 9.408 1.00 74.00 82 ASP A C 1
ATOM 661 O O . ASP A 1 82 ? -18.149 9.457 9.521 1.00 74.00 82 ASP A O 1
ATOM 665 N N . GLU A 1 83 ? -18.211 11.443 8.496 1.00 75.44 83 GLU A N 1
ATOM 666 C CA . GLU A 1 83 ? -19.296 11.073 7.568 1.00 75.44 83 GLU A CA 1
ATOM 667 C C . GLU A 1 83 ? -18.838 10.058 6.501 1.00 75.44 83 GLU A C 1
ATOM 669 O O . GLU A 1 83 ? -19.652 9.380 5.874 1.00 75.44 83 GLU A O 1
ATOM 674 N N . ILE A 1 84 ? -17.520 9.941 6.299 1.00 67.69 84 ILE A N 1
ATOM 675 C CA . ILE A 1 84 ? -16.860 9.106 5.282 1.00 67.69 84 ILE A CA 1
ATOM 676 C C . ILE A 1 84 ? -15.965 8.033 5.950 1.00 67.69 84 ILE A C 1
ATOM 678 O O . ILE A 1 84 ? -15.279 7.248 5.278 1.00 67.69 84 ILE A O 1
ATOM 682 N N . LYS A 1 85 ? -15.990 7.929 7.288 1.00 61.38 85 LYS A N 1
ATOM 683 C CA . LYS A 1 85 ? -15.406 6.818 8.059 1.00 61.38 85 LYS A CA 1
ATOM 684 C C . LYS A 1 85 ? -16.281 5.564 7.940 1.00 61.38 85 LYS A C 1
ATOM 686 O O . LYS A 1 85 ? -16.845 5.072 8.909 1.00 61.38 85 LYS A O 1
ATOM 691 N N . LEU A 1 86 ? -16.378 5.037 6.721 1.00 59.09 86 LEU A N 1
ATOM 692 C CA . LEU A 1 86 ? -16.584 3.604 6.503 1.00 59.09 86 LEU A CA 1
ATOM 693 C C . LEU A 1 86 ? -15.314 2.880 6.926 1.00 59.09 86 LEU A C 1
ATOM 695 O O . LEU A 1 86 ? -14.232 3.385 6.522 1.00 59.09 86 LEU A O 1
#

Radius of gyration: 14.11 Å; chains: 1; bounding box: 40×28×30 Å